Protein AF-A0A8W8IIT7-F1 (afdb_monomer_lite)

Sequence (162 aa):
MTTGNGPSHLNEILGTMNSPGLSSTSFTAIEKEVGEWWLSALGLRIAADKIRSFCLQYRNGKLSLKENHDYYYQCQGLMNICGTEWIDFVVCTLNPYHLFIERIYRNEDLWNIMLPKLKDFYHTSLLPELASPREGKSPGIREPGVWCSASTRKWAVIPECA

Foldseek 3Di:
DDDDDDDPVVVVVVVPPPDPDDDPVRVVVVVVVVVLVVQVVPVVQVCQVVPPLDQWHQDPNDIDGDCPHVVVVVQLVVCVVVVHQWDWDWDFDVVVTDIDIDIDGHDVVVVVVVVVVVVCCCVPPCVCCVQPNPPDDDPDDDDDDDSDDPDDDDDDDDDDDD

pLDDT: mean 73.03, std 20.68, range [30.77, 97.19]

Organism: Magallana gigas (NCBI:txid29159)

Structure (mmCIF, N/CA/C/O backbone):
data_AF-A0A8W8IIT7-F1
#
_entry.id   AF-A0A8W8IIT7-F1
#
loop_
_atom_site.group_PDB
_atom_site.id
_atom_site.type_symbol
_atom_site.label_atom_id
_atom_site.label_alt_id
_atom_site.label_comp_id
_atom_site.label_asym_id
_atom_site.label_entity_id
_atom_site.label_seq_id
_atom_site.pdbx_PDB_ins_code
_atom_site.Cartn_x
_atom_site.Cartn_y
_atom_site.Cartn_z
_atom_site.occupancy
_atom_site.B_iso_or_equiv
_atom_site.auth_seq_id
_atom_site.auth_comp_id
_atom_site.auth_asym_id
_atom_site.auth_atom_id
_atom_site.pdbx_PDB_model_num
ATOM 1 N N . MET A 1 1 ? -59.277 26.706 18.126 1.00 37.88 1 MET A N 1
ATOM 2 C CA . MET A 1 1 ? -58.294 27.281 17.184 1.00 37.88 1 MET A CA 1
ATOM 3 C C . MET A 1 1 ? -57.346 28.164 17.968 1.00 37.88 1 MET A C 1
ATOM 5 O O . MET A 1 1 ? -57.813 29.150 18.516 1.00 37.88 1 MET A O 1
ATOM 9 N N . THR A 1 2 ? -56.056 27.843 17.980 1.00 30.77 2 THR A N 1
ATOM 10 C CA . THR A 1 2 ? -54.977 28.811 18.235 1.00 30.77 2 THR A CA 1
ATOM 11 C C . THR A 1 2 ? -53.743 28.315 17.494 1.00 30.77 2 THR A C 1
ATOM 13 O O . THR A 1 2 ? -53.261 27.210 17.719 1.00 30.77 2 THR A O 1
ATOM 16 N N . THR A 1 3 ? -53.313 29.107 16.522 1.00 36.16 3 THR A N 1
ATOM 17 C CA . THR A 1 3 ? -52.221 28.830 15.586 1.00 36.16 3 THR A CA 1
ATOM 18 C C . THR A 1 3 ? -50.970 29.605 15.984 1.00 36.16 3 THR A C 1
ATOM 20 O O . THR A 1 3 ? -51.078 30.802 16.235 1.00 36.16 3 THR A O 1
ATOM 23 N N . GLY A 1 4 ? -49.797 28.968 15.899 1.00 35.81 4 GLY A N 1
ATOM 24 C CA . GLY A 1 4 ? -48.491 29.643 15.937 1.00 35.81 4 GLY A CA 1
ATOM 25 C C . GLY A 1 4 ? -47.978 29.980 17.350 1.00 35.81 4 GLY A C 1
ATOM 26 O O . GLY A 1 4 ? -48.761 30.269 18.240 1.00 35.81 4 GLY A O 1
ATOM 27 N N . ASN A 1 5 ? -46.673 29.974 17.638 1.00 36.84 5 ASN A N 1
ATOM 28 C CA . ASN A 1 5 ? -45.543 30.185 16.732 1.00 36.84 5 ASN A CA 1
ATOM 29 C C . ASN A 1 5 ? -44.224 29.608 17.284 1.00 36.84 5 ASN A C 1
ATOM 31 O O . ASN A 1 5 ? -43.803 29.979 18.373 1.00 36.84 5 ASN A O 1
ATOM 35 N N . GLY A 1 6 ? -43.497 28.864 16.445 1.00 41.88 6 GLY A N 1
ATOM 36 C CA . GLY A 1 6 ? -42.031 28.944 16.381 1.00 41.88 6 GLY A CA 1
ATOM 37 C C . GLY A 1 6 ? -41.173 28.351 17.520 1.00 41.88 6 GLY A C 1
ATOM 38 O O . GLY A 1 6 ? -41.682 27.754 18.467 1.00 41.88 6 GLY A O 1
ATOM 39 N N . PRO A 1 7 ? -39.831 28.470 17.398 1.00 43.94 7 PRO A N 1
ATOM 40 C CA . PRO A 1 7 ? -38.878 27.635 18.145 1.00 43.94 7 PRO A CA 1
ATOM 41 C C . PRO A 1 7 ? -38.662 28.007 19.619 1.00 43.94 7 PRO A C 1
ATOM 43 O O . PRO A 1 7 ? -38.005 27.258 20.339 1.00 43.94 7 PRO A O 1
ATOM 46 N N . SER A 1 8 ? -39.180 29.146 20.084 1.00 46.78 8 SER A N 1
ATOM 47 C CA . SER A 1 8 ? -38.980 29.640 21.456 1.00 46.78 8 SER A CA 1
ATOM 48 C C . SER A 1 8 ? -39.600 28.729 22.520 1.00 46.78 8 SER A C 1
ATOM 50 O O . SER A 1 8 ? -39.053 28.592 23.612 1.00 46.78 8 SER A O 1
ATOM 52 N N . HIS A 1 9 ? -40.697 28.047 22.184 1.00 42.06 9 HIS A N 1
ATOM 53 C CA . HIS A 1 9 ? -41.491 27.294 23.153 1.00 42.06 9 HIS A CA 1
ATOM 54 C C . HIS A 1 9 ? -40.850 25.961 23.592 1.00 42.06 9 HIS A C 1
ATOM 56 O O . HIS A 1 9 ? -41.236 25.424 24.623 1.00 42.06 9 HIS A O 1
ATOM 62 N N . LEU A 1 10 ? -39.858 25.411 22.873 1.00 45.94 10 LEU A N 1
ATOM 63 C CA . LEU A 1 10 ? -39.194 24.166 23.305 1.00 45.94 10 LEU A CA 1
ATOM 64 C C . LEU A 1 10 ? -38.279 24.377 24.518 1.00 45.94 10 LEU A C 1
ATOM 66 O O . LEU A 1 10 ? -38.304 23.563 25.437 1.00 45.94 10 LEU A O 1
ATOM 70 N N . ASN A 1 11 ? -37.536 25.487 24.571 1.00 51.06 11 ASN A N 1
ATOM 71 C CA . ASN A 1 11 ? -36.724 25.812 25.748 1.00 51.06 11 ASN A CA 1
ATOM 72 C C . ASN A 1 11 ? -37.598 26.202 26.955 1.00 51.06 11 ASN A C 1
ATOM 74 O O . ASN A 1 11 ? -37.243 25.874 28.083 1.00 51.06 11 ASN A O 1
ATOM 78 N N . GLU A 1 12 ? -38.762 26.826 26.738 1.00 50.66 12 GLU A N 1
ATOM 79 C CA . GLU A 1 12 ? -39.734 27.088 27.813 1.00 50.66 12 GLU A CA 1
ATOM 80 C C . GLU A 1 12 ? -40.445 25.810 28.294 1.00 50.66 12 GLU A C 1
ATOM 82 O O . GLU A 1 12 ? -40.566 25.610 29.501 1.00 50.66 12 GLU A O 1
ATOM 87 N N . ILE A 1 13 ? -40.846 24.896 27.399 1.00 50.22 13 ILE A N 1
ATOM 88 C CA . ILE A 1 13 ? -41.391 23.575 27.775 1.00 50.22 13 ILE A CA 1
ATOM 89 C C . ILE A 1 13 ? -40.369 22.785 28.606 1.00 50.22 13 ILE A C 1
ATOM 91 O O . ILE A 1 13 ? -40.712 22.231 29.650 1.00 50.22 13 ILE A O 1
ATOM 95 N N . LEU A 1 14 ? -39.107 22.738 28.169 1.00 51.22 14 LEU A N 1
ATOM 96 C CA . LEU A 1 14 ? -38.058 21.997 28.873 1.00 51.22 14 LEU A CA 1
ATOM 97 C C . LEU A 1 14 ? -37.655 22.670 30.195 1.00 51.22 14 LEU A C 1
ATOM 99 O O . LEU A 1 14 ? -37.343 21.970 31.153 1.00 51.22 14 LEU A O 1
ATOM 103 N N . GLY A 1 15 ? -37.714 24.003 30.282 1.00 49.88 15 GLY A N 1
ATOM 104 C CA . GLY A 1 15 ? -37.468 24.748 31.522 1.00 49.88 15 GLY A CA 1
ATOM 105 C C . GLY A 1 15 ? -38.621 24.712 32.535 1.00 49.88 15 GLY A C 1
ATOM 106 O O . GLY A 1 15 ? -38.385 24.875 33.730 1.00 49.88 15 GLY A O 1
ATOM 107 N N . THR A 1 16 ? -39.863 24.490 32.090 1.00 50.22 16 THR A N 1
ATOM 108 C CA . THR A 1 16 ? -41.047 24.400 32.971 1.00 50.22 16 THR A CA 1
ATOM 109 C C . THR A 1 16 ? -41.338 22.977 33.447 1.00 50.22 16 THR A C 1
ATOM 111 O O . THR A 1 16 ? -41.927 22.798 34.516 1.00 50.22 16 THR A O 1
ATOM 114 N N . MET A 1 17 ? -40.870 21.952 32.728 1.00 44.34 17 MET A N 1
ATOM 115 C CA . MET A 1 17 ? -40.873 20.575 33.219 1.00 44.34 17 MET A CA 1
ATOM 116 C C . MET A 1 17 ? -39.738 20.341 34.223 1.00 44.34 17 MET A C 1
ATOM 118 O O . MET A 1 17 ? -38.712 19.743 33.905 1.00 44.34 17 MET A O 1
ATOM 122 N N . ASN A 1 18 ? -39.989 20.708 35.485 1.00 50.53 18 ASN A N 1
ATOM 123 C CA . ASN A 1 18 ? -39.294 20.142 36.648 1.00 50.53 18 ASN A CA 1
ATOM 124 C C . ASN A 1 18 ? -39.640 18.644 36.805 1.00 50.53 18 ASN A C 1
ATOM 126 O O . ASN A 1 18 ? -40.275 18.223 37.771 1.00 50.53 18 ASN A O 1
ATOM 130 N N . SER A 1 19 ? -39.234 17.832 35.828 1.00 48.69 19 SER A N 1
ATOM 131 C CA . SER A 1 19 ? -39.218 16.379 35.942 1.00 48.69 19 SER A CA 1
ATOM 132 C C . SER A 1 19 ? -38.110 15.991 36.924 1.00 48.69 19 SER A C 1
ATOM 134 O O . SER A 1 19 ? -36.968 16.423 36.741 1.00 48.69 19 SER A O 1
ATOM 136 N N . PRO A 1 20 ? -38.383 15.178 37.956 1.00 54.12 20 PRO A N 1
ATOM 137 C CA . PRO A 1 20 ? -37.337 14.752 38.870 1.00 54.12 20 PRO A CA 1
ATOM 138 C C . PRO A 1 20 ? -36.336 13.849 38.136 1.00 54.12 20 PRO A C 1
ATOM 140 O O . PRO A 1 20 ? -36.708 12.778 37.662 1.00 54.12 20 PRO A O 1
ATOM 143 N N . GLY A 1 21 ? -35.057 14.243 38.085 1.00 56.88 21 GLY A N 1
ATOM 144 C CA . GLY A 1 21 ? -33.975 13.253 38.000 1.00 56.88 21 GLY A CA 1
ATOM 145 C C . GLY A 1 21 ? -32.750 13.538 37.130 1.00 56.88 21 GLY A C 1
ATOM 146 O O . GLY A 1 21 ? -31.748 12.870 37.356 1.00 56.88 21 GLY A O 1
ATOM 147 N N . LEU A 1 22 ? -32.757 14.485 36.182 1.00 56.59 22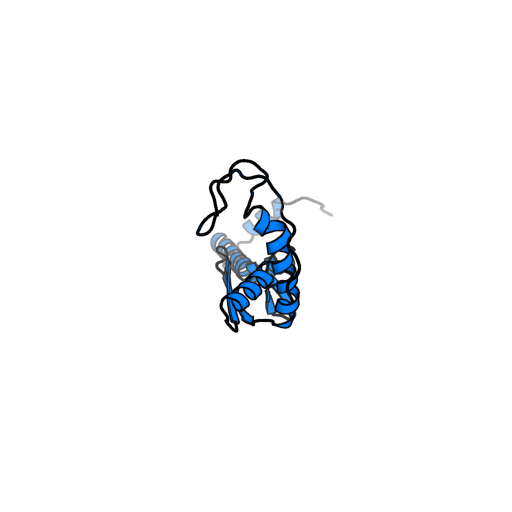 LEU A N 1
ATOM 148 C CA . LEU A 1 22 ? -31.545 14.807 35.407 1.00 56.59 22 LEU A CA 1
ATOM 149 C C . LEU A 1 22 ? -31.324 16.312 35.254 1.00 56.59 22 LEU A C 1
ATOM 151 O O . LEU A 1 22 ? -32.189 17.045 34.784 1.00 56.59 22 LEU A O 1
ATOM 155 N N . SER A 1 23 ? -30.124 16.764 35.620 1.00 67.25 23 SER A N 1
ATOM 156 C CA . SER A 1 23 ? -29.675 18.132 35.368 1.00 67.25 23 SER A CA 1
ATOM 157 C C . SER A 1 23 ? -29.351 18.344 33.886 1.00 67.25 23 SER A C 1
ATOM 159 O O . SER A 1 23 ? -28.980 17.405 33.181 1.00 67.25 23 SER A O 1
ATOM 161 N N . SER A 1 24 ? -29.362 19.602 33.432 1.00 59.09 24 SER A N 1
ATOM 162 C CA . SER A 1 24 ? -28.861 19.977 32.097 1.00 59.09 24 SER A CA 1
ATOM 163 C C . SER A 1 24 ? -27.428 19.473 31.842 1.00 59.09 24 SER A C 1
ATOM 165 O O . SER A 1 24 ? -27.113 19.038 30.735 1.00 59.09 24 SER A O 1
ATOM 167 N N . THR A 1 25 ? -26.579 19.431 32.877 1.00 63.84 25 THR A N 1
ATOM 168 C CA . THR A 1 25 ? -25.234 18.830 32.822 1.00 63.84 25 THR A CA 1
ATOM 169 C C . THR A 1 25 ? -25.240 17.309 32.660 1.00 63.84 25 THR A C 1
ATOM 171 O O . THR A 1 25 ? -24.389 16.781 31.957 1.00 63.84 25 THR A O 1
ATOM 174 N N . SER A 1 26 ? -26.199 16.595 33.256 1.00 69.06 26 SER A N 1
ATOM 175 C CA . SER A 1 26 ? -26.337 15.141 33.076 1.00 69.06 26 SER A CA 1
ATOM 176 C C . SER A 1 26 ? -26.882 14.805 31.686 1.00 69.06 26 SER A C 1
ATOM 178 O O . SER A 1 26 ? -26.416 13.868 31.050 1.00 69.06 26 SER A O 1
ATOM 180 N N . PHE A 1 27 ? -27.824 15.605 31.178 1.00 64.50 27 PHE A N 1
ATOM 181 C CA . PHE A 1 27 ? -28.356 15.455 29.823 1.00 64.50 27 PHE A CA 1
ATOM 182 C C . PHE A 1 27 ? -27.279 15.718 28.755 1.00 64.50 27 PHE A C 1
ATOM 184 O O . PHE A 1 27 ? -27.062 14.881 27.886 1.00 64.50 27 PHE A O 1
ATOM 191 N N . THR A 1 28 ? -26.528 16.819 28.873 1.00 65.75 28 THR A N 1
ATOM 192 C CA . THR A 1 28 ? -25.405 17.123 27.961 1.00 65.75 28 THR A CA 1
ATOM 193 C C . THR A 1 28 ? -24.244 16.129 28.083 1.00 65.75 28 THR A C 1
ATOM 195 O O . THR A 1 28 ? -23.574 15.863 27.087 1.00 65.75 28 THR A O 1
ATOM 198 N N . ALA A 1 29 ? -24.023 15.524 29.257 1.00 68.56 29 ALA A N 1
ATOM 199 C CA . ALA A 1 29 ? -23.086 14.408 29.406 1.00 68.56 29 ALA A CA 1
ATOM 200 C C . ALA A 1 29 ? -23.547 13.162 28.627 1.00 68.56 29 ALA A C 1
ATOM 202 O O . ALA A 1 29 ? -22.745 12.589 27.894 1.00 68.56 29 ALA A O 1
ATOM 203 N N . ILE A 1 30 ? -24.834 12.800 28.704 1.00 70.62 30 ILE A N 1
ATOM 204 C CA . ILE A 1 30 ? -25.413 11.674 27.950 1.00 70.62 30 ILE A CA 1
ATOM 205 C C . ILE A 1 30 ? -25.372 11.936 26.439 1.00 70.62 30 ILE A C 1
ATOM 207 O O . ILE A 1 30 ? -24.976 11.057 25.678 1.00 70.62 30 ILE A O 1
ATOM 211 N N . GLU A 1 31 ? -25.720 13.142 25.976 1.00 64.94 31 GLU A N 1
ATOM 212 C CA . GLU A 1 31 ? -25.596 13.498 24.554 1.00 64.94 31 GLU A CA 1
ATOM 213 C C . GLU A 1 31 ? -24.140 13.413 24.065 1.00 64.94 31 GLU A C 1
ATOM 215 O O . GLU A 1 31 ? -23.891 12.974 22.939 1.00 64.94 31 GLU A O 1
ATOM 220 N N . LYS A 1 32 ? -23.166 13.764 24.917 1.00 67.56 32 LYS A N 1
ATOM 221 C CA . LYS A 1 32 ? -21.736 13.632 24.610 1.00 67.56 32 LYS A CA 1
ATOM 222 C C . LYS A 1 32 ? -21.276 12.173 24.591 1.00 67.56 32 LYS A C 1
ATOM 224 O O . LYS A 1 32 ? -20.579 11.799 23.653 1.00 67.56 32 LYS A O 1
ATOM 229 N N . GLU A 1 33 ? -21.697 11.342 25.547 1.00 63.09 33 GLU A N 1
ATOM 230 C CA . GLU A 1 33 ? -21.431 9.893 25.532 1.00 63.09 33 GLU A CA 1
ATOM 231 C C . GLU A 1 33 ? -22.006 9.239 24.271 1.00 63.09 33 GLU A C 1
ATOM 233 O O . GLU A 1 33 ? -21.290 8.534 23.562 1.00 63.09 33 GLU A O 1
ATOM 238 N N . VAL A 1 34 ? -23.265 9.529 23.927 1.00 66.56 34 VAL A N 1
ATOM 239 C CA . VAL A 1 34 ? -23.910 9.013 22.710 1.00 66.56 34 VAL A CA 1
ATOM 240 C C . VAL A 1 34 ? -23.203 9.525 21.448 1.00 66.56 34 VAL A C 1
ATOM 242 O O . VAL A 1 34 ? -23.014 8.759 20.503 1.00 66.56 34 VAL A O 1
ATOM 245 N N . GLY A 1 35 ? -22.750 10.783 21.428 1.00 57.12 35 GLY A N 1
ATOM 246 C CA . GLY A 1 35 ? -21.951 11.346 20.337 1.00 57.12 35 GLY A CA 1
ATOM 247 C C . GLY A 1 35 ? -20.582 10.673 20.169 1.00 57.12 35 GLY A C 1
ATOM 248 O O . GLY A 1 35 ? -20.184 10.353 19.049 1.00 57.12 35 GLY A O 1
ATOM 249 N N . GLU A 1 36 ? -19.877 10.394 21.266 1.00 61.34 36 GLU A N 1
ATOM 250 C CA . GLU A 1 36 ? -18.588 9.688 21.264 1.00 61.34 36 GLU A CA 1
ATOM 251 C C . GLU A 1 36 ? -18.750 8.200 20.887 1.00 61.34 36 GLU A C 1
ATOM 253 O O . GLU A 1 36 ? -17.942 7.656 20.123 1.00 61.34 36 GLU A O 1
ATOM 258 N N . TRP A 1 37 ? -19.842 7.552 21.306 1.00 53.34 37 TRP A N 1
ATOM 259 C CA . TRP A 1 37 ? -20.235 6.213 20.847 1.00 53.34 37 TRP A CA 1
ATOM 260 C C . TRP A 1 37 ? -20.515 6.186 19.334 1.00 53.34 37 TRP A C 1
ATOM 262 O O . TRP A 1 37 ? -20.026 5.302 18.629 1.00 53.34 37 TRP A O 1
ATOM 272 N N . TRP A 1 38 ? -21.228 7.182 18.799 1.00 54.19 38 TRP A N 1
ATOM 273 C CA . TRP A 1 38 ? -21.479 7.299 17.356 1.00 54.19 38 TRP A CA 1
ATOM 274 C C . TRP A 1 38 ? -20.216 7.582 16.534 1.00 54.19 38 TRP A C 1
ATOM 276 O O . TRP A 1 38 ? -20.085 7.062 15.425 1.00 54.19 38 TRP A O 1
ATOM 286 N N . LEU A 1 39 ? -19.276 8.377 17.054 1.00 51.91 39 LEU A N 1
ATOM 287 C CA . LEU A 1 39 ? -18.012 8.665 16.370 1.00 51.91 39 LEU A CA 1
ATOM 288 C C . LEU A 1 39 ? -17.068 7.453 16.374 1.00 51.91 39 LEU A C 1
ATOM 290 O O . LEU A 1 39 ? -16.504 7.112 15.331 1.00 51.91 39 LEU A O 1
ATOM 294 N N . SER A 1 40 ? -16.926 6.768 17.513 1.00 54.06 40 SER A N 1
ATOM 295 C CA . SER A 1 40 ? -16.040 5.601 17.657 1.00 54.06 40 SER A CA 1
ATOM 296 C C . SER A 1 40 ? -16.477 4.394 16.817 1.00 54.06 40 SER A C 1
ATOM 298 O O . SER A 1 40 ? -15.628 3.710 16.244 1.00 54.06 40 SER A O 1
ATOM 300 N N . ALA A 1 41 ? -17.784 4.167 16.663 1.00 50.97 41 ALA A N 1
ATOM 301 C CA . ALA A 1 41 ? -18.315 3.034 15.906 1.00 50.97 41 ALA A CA 1
ATOM 302 C C . ALA A 1 41 ? -18.148 3.152 14.374 1.00 50.97 41 ALA A C 1
ATOM 304 O O . ALA A 1 41 ? -18.292 2.151 13.665 1.00 50.97 41 ALA A O 1
ATOM 305 N N . LEU A 1 42 ? -17.899 4.356 13.837 1.00 56.62 42 LEU A N 1
ATOM 306 C CA . LEU A 1 42 ? -18.105 4.634 12.410 1.00 56.62 42 LEU A CA 1
ATOM 307 C C . LEU A 1 42 ? -16.879 5.134 11.621 1.00 56.62 42 LEU A C 1
ATOM 309 O O . LEU A 1 42 ? -16.951 5.098 10.397 1.00 56.62 42 LEU A O 1
ATOM 313 N N . GLY A 1 43 ? -15.756 5.523 12.240 1.00 74.06 43 GLY A N 1
ATOM 314 C CA . GLY A 1 43 ? -14.599 6.154 11.563 1.00 74.06 43 GLY A CA 1
ATOM 315 C C . GLY A 1 43 ? -14.155 5.519 10.227 1.00 74.06 43 GLY A C 1
ATOM 316 O O . GLY A 1 43 ? -14.444 6.053 9.153 1.00 74.06 43 GLY A O 1
ATOM 317 N N . LEU A 1 44 ? -13.473 4.365 10.266 1.00 78.69 44 LEU A N 1
ATOM 318 C CA . LEU A 1 44 ? -12.975 3.703 9.046 1.00 78.69 44 LEU A CA 1
ATOM 319 C C . LEU A 1 44 ? -14.087 3.151 8.142 1.00 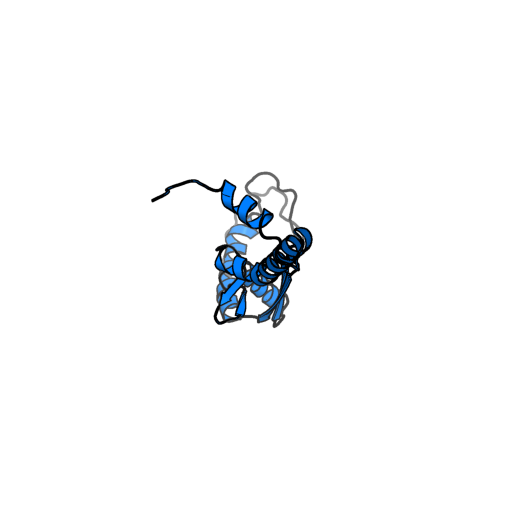78.69 44 LEU A C 1
ATOM 321 O O . LEU A 1 44 ? -13.927 3.122 6.922 1.00 78.69 44 LEU A O 1
ATOM 325 N N . ARG A 1 45 ? -15.212 2.709 8.716 1.00 80.75 45 ARG A N 1
ATOM 326 C CA . ARG A 1 45 ? -16.320 2.115 7.952 1.00 80.75 45 ARG A CA 1
ATOM 327 C C . ARG A 1 45 ? -17.106 3.170 7.168 1.00 80.75 45 ARG A C 1
ATOM 329 O O . ARG A 1 45 ? -17.434 2.916 6.015 1.00 80.75 45 ARG A O 1
ATOM 336 N N . ILE A 1 46 ? -17.337 4.360 7.739 1.00 78.38 46 ILE A N 1
ATOM 337 C CA . ILE A 1 46 ? -17.796 5.536 6.983 1.00 78.38 46 ILE A CA 1
ATOM 338 C C . ILE A 1 46 ? -16.760 5.898 5.929 1.00 78.38 46 ILE A C 1
ATOM 340 O O . ILE A 1 46 ? -17.145 6.134 4.790 1.00 78.38 46 ILE A O 1
ATOM 344 N N . ALA A 1 47 ? -15.475 6.000 6.289 1.00 80.25 47 ALA A N 1
ATOM 345 C CA . ALA A 1 47 ? -14.449 6.453 5.351 1.00 80.25 47 ALA A CA 1
ATOM 346 C C . ALA A 1 47 ? -14.406 5.560 4.100 1.00 80.25 47 ALA A C 1
ATOM 348 O O . ALA A 1 47 ? -14.431 6.069 2.983 1.00 80.25 47 ALA A O 1
ATOM 349 N N . ALA A 1 48 ? -14.463 4.240 4.285 1.00 84.94 48 ALA A N 1
ATOM 350 C CA . ALA A 1 48 ? -14.518 3.249 3.214 1.00 84.94 48 ALA A CA 1
ATOM 351 C C . ALA A 1 48 ? -15.754 3.351 2.296 1.00 84.94 48 ALA A C 1
ATOM 353 O O . ALA A 1 48 ? -15.664 2.976 1.125 1.00 84.94 48 ALA A O 1
ATOM 354 N N . ASP A 1 49 ? -16.882 3.846 2.812 1.00 82.19 49 ASP A N 1
ATOM 355 C CA . ASP A 1 49 ? -18.157 3.980 2.093 1.00 82.19 49 ASP A CA 1
ATOM 356 C C . ASP A 1 49 ? -18.317 5.363 1.425 1.00 82.19 49 ASP A C 1
ATOM 358 O O . ASP A 1 49 ? -18.601 5.468 0.231 1.00 82.19 49 ASP A O 1
ATOM 362 N N . LYS A 1 50 ? -18.057 6.447 2.168 1.00 80.19 50 LYS A N 1
ATOM 363 C CA . LYS A 1 50 ? -18.228 7.833 1.699 1.00 80.19 50 LYS A CA 1
ATOM 364 C C . LYS A 1 50 ? -17.056 8.353 0.869 1.00 80.19 50 LYS A C 1
ATOM 366 O O . LYS A 1 50 ? -17.269 9.140 -0.054 1.00 80.19 50 LYS A O 1
ATOM 371 N N . ILE A 1 51 ? -15.818 7.968 1.188 1.00 83.38 51 ILE A N 1
ATOM 372 C CA . ILE A 1 51 ? -14.620 8.497 0.525 1.00 83.38 51 ILE A CA 1
ATOM 373 C C . ILE A 1 51 ? -14.191 7.505 -0.562 1.00 83.38 51 ILE A C 1
ATOM 375 O O . ILE A 1 51 ? -13.557 6.483 -0.307 1.00 83.38 51 ILE A O 1
ATOM 379 N N . ARG A 1 52 ? -14.524 7.819 -1.819 1.00 78.38 52 ARG A N 1
ATOM 380 C CA . ARG A 1 52 ? -14.242 6.944 -2.976 1.00 78.38 52 ARG A CA 1
ATOM 381 C C . ARG A 1 52 ? -12.756 6.588 -3.103 1.00 78.38 52 ARG A C 1
ATOM 383 O O . ARG A 1 52 ? -12.432 5.422 -3.331 1.00 78.38 52 ARG A O 1
ATOM 390 N N . SER A 1 53 ? -11.887 7.577 -2.893 1.00 83.38 53 SER A N 1
ATOM 391 C CA . SER A 1 53 ? -10.421 7.472 -2.901 1.00 83.38 53 SER A CA 1
ATOM 392 C C . SER A 1 53 ? -9.820 6.838 -1.643 1.00 83.38 53 SER A C 1
ATOM 394 O O . SER A 1 53 ? -8.603 6.743 -1.544 1.00 83.38 53 SER A O 1
ATOM 396 N N . PHE A 1 54 ? -10.626 6.412 -0.666 1.00 88.06 54 PHE A N 1
ATOM 397 C CA . PHE A 1 54 ? -10.097 5.740 0.517 1.00 88.06 54 PHE A CA 1
ATOM 398 C C . PHE A 1 54 ? -9.531 4.371 0.154 1.00 88.06 54 PHE A C 1
ATOM 400 O O . PHE A 1 54 ? -10.092 3.677 -0.694 1.00 88.06 54 PHE A O 1
ATOM 407 N N . CYS A 1 55 ? -8.459 3.951 0.818 1.00 90.31 55 CYS A N 1
ATOM 408 C CA . CYS A 1 55 ? -7.815 2.678 0.518 1.00 90.31 55 CYS A CA 1
ATOM 409 C C . CYS A 1 55 ? -8.689 1.471 0.886 1.00 90.31 55 CYS A C 1
ATOM 411 O O . CYS A 1 55 ? -8.751 0.504 0.127 1.00 90.31 55 CYS A O 1
ATOM 413 N N . LEU A 1 56 ? -9.407 1.531 2.010 1.00 92.25 56 LEU A N 1
ATOM 414 C CA . LEU A 1 56 ? -10.252 0.430 2.466 1.00 92.25 56 LEU A CA 1
ATOM 415 C C . LEU A 1 56 ? -11.642 0.451 1.807 1.00 92.25 56 LEU A C 1
ATOM 417 O O . LEU A 1 56 ? -12.158 1.497 1.408 1.00 92.25 56 LEU A O 1
ATOM 421 N N . GLN A 1 57 ? -12.262 -0.722 1.729 1.00 91.75 57 GLN A N 1
ATOM 422 C CA . GLN A 1 57 ? -13.655 -0.967 1.363 1.00 91.75 57 GLN A CA 1
ATOM 423 C C . GLN A 1 57 ? -14.327 -1.820 2.443 1.00 91.75 57 GLN A C 1
ATOM 425 O O . GLN A 1 57 ? -13.691 -2.685 3.043 1.00 91.75 57 GLN A O 1
ATOM 430 N N . TYR A 1 58 ? -15.624 -1.621 2.662 1.00 89.19 58 TYR A N 1
ATOM 431 C CA . TYR A 1 58 ? -16.426 -2.501 3.509 1.00 89.19 58 TYR A CA 1
ATOM 432 C C . TYR A 1 58 ? -17.287 -3.409 2.622 1.00 89.19 58 TYR A C 1
ATOM 434 O O . TYR A 1 58 ? -18.180 -2.927 1.927 1.00 89.19 58 TYR A O 1
ATOM 442 N N . ARG A 1 59 ? -17.010 -4.718 2.605 1.00 85.31 59 ARG A N 1
ATOM 443 C CA . ARG A 1 59 ? -17.752 -5.721 1.817 1.00 85.31 59 ARG A CA 1
ATOM 444 C C . ARG A 1 59 ? -18.016 -6.969 2.651 1.00 85.31 59 ARG A C 1
ATOM 446 O O . ARG A 1 59 ? -17.165 -7.396 3.420 1.00 85.31 59 ARG A O 1
ATOM 453 N N . ASN A 1 60 ? -19.192 -7.575 2.483 1.00 84.12 60 ASN A N 1
ATOM 454 C CA . ASN A 1 60 ? -19.576 -8.840 3.132 1.00 84.12 60 ASN A CA 1
ATOM 455 C C . ASN A 1 60 ? -19.353 -8.849 4.662 1.00 84.12 60 ASN A C 1
ATOM 457 O O . ASN A 1 60 ? -18.930 -9.848 5.234 1.00 84.12 60 ASN A O 1
ATOM 461 N N . GLY A 1 61 ? -19.589 -7.712 5.325 1.00 83.50 61 GLY A N 1
ATOM 462 C CA . GLY A 1 61 ? -19.381 -7.551 6.768 1.00 83.50 61 GLY A CA 1
ATOM 463 C C . GLY A 1 61 ? -17.935 -7.265 7.206 1.00 83.50 61 GLY A C 1
ATOM 464 O O . GLY A 1 61 ? -17.732 -6.876 8.357 1.00 83.50 61 GLY A O 1
ATOM 465 N N . LYS A 1 62 ? -16.944 -7.393 6.311 1.00 87.81 62 LYS A N 1
ATOM 466 C CA . LYS A 1 62 ? -15.512 -7.199 6.584 1.00 87.81 62 LYS A CA 1
ATOM 467 C C . LYS A 1 62 ? -14.999 -5.886 5.975 1.00 87.81 62 LYS A C 1
ATOM 469 O O . LYS A 1 62 ? -15.372 -5.504 4.867 1.00 87.81 62 LYS A O 1
ATOM 474 N N . LEU A 1 63 ? -14.109 -5.206 6.695 1.00 89.88 63 LEU A N 1
ATOM 475 C CA . LEU A 1 63 ? -13.277 -4.130 6.156 1.00 89.88 63 LEU A CA 1
ATOM 476 C C . LEU A 1 63 ? -12.019 -4.756 5.523 1.00 89.88 63 LEU A C 1
ATOM 478 O O . LEU A 1 63 ? -11.376 -5.584 6.167 1.00 89.88 63 LEU A O 1
ATOM 482 N N . SER A 1 64 ? -11.691 -4.397 4.282 1.00 93.81 64 SER A N 1
ATOM 483 C CA . SER A 1 64 ? -10.485 -4.861 3.577 1.00 93.81 64 SER A CA 1
ATOM 484 C C . SER A 1 64 ? -9.848 -3.735 2.768 1.00 93.81 64 SER A C 1
ATOM 486 O O . SER A 1 64 ? -10.529 -2.781 2.391 1.00 93.81 64 SER A O 1
ATOM 488 N N . LEU A 1 65 ? -8.571 -3.854 2.421 1.00 94.50 65 LEU A N 1
ATOM 489 C CA . LEU A 1 65 ? -7.947 -3.052 1.374 1.00 94.50 65 LEU A CA 1
ATOM 490 C C . LEU A 1 65 ? -8.647 -3.321 0.027 1.00 94.50 65 LEU A C 1
ATOM 492 O O . LEU A 1 65 ? -9.099 -4.435 -0.256 1.00 94.50 65 LEU A O 1
ATOM 496 N N . LYS A 1 66 ? -8.784 -2.284 -0.803 1.00 94.75 66 LYS A N 1
ATOM 497 C CA . LYS A 1 66 ? -9.241 -2.406 -2.192 1.00 94.75 66 LYS A CA 1
ATOM 498 C C . LYS A 1 66 ? -8.104 -2.976 -3.045 1.00 94.75 66 LYS A C 1
ATOM 500 O O . LYS A 1 66 ? -7.077 -2.325 -3.197 1.00 94.75 66 LYS A O 1
ATOM 505 N N . GLU A 1 67 ? -8.323 -4.128 -3.674 1.00 92.69 67 GLU A N 1
ATOM 506 C CA . GLU A 1 67 ? -7.356 -4.759 -4.597 1.00 92.69 67 GLU A CA 1
ATOM 507 C C . GLU A 1 67 ? -6.972 -3.845 -5.779 1.00 92.69 67 GLU A C 1
ATOM 509 O O . GLU A 1 67 ? -5.843 -3.868 -6.255 1.00 92.69 67 GLU A O 1
ATOM 514 N N . ASN A 1 68 ? -7.892 -2.968 -6.198 1.00 91.75 68 ASN A N 1
ATOM 515 C CA . ASN A 1 68 ? -7.677 -1.986 -7.266 1.00 91.75 68 ASN A CA 1
ATOM 516 C C . ASN A 1 68 ? -7.018 -0.669 -6.799 1.00 91.75 68 ASN A C 1
ATOM 518 O O . ASN A 1 68 ? -6.973 0.278 -7.579 1.00 91.75 68 ASN A O 1
ATOM 522 N N . HIS A 1 69 ? -6.566 -0.557 -5.546 1.00 94.69 69 HIS A N 1
ATOM 523 C CA . HIS A 1 69 ? -5.959 0.665 -5.002 1.00 94.69 69 HIS A CA 1
ATOM 524 C C . HIS A 1 69 ? -4.428 0.571 -4.987 1.00 94.69 69 HIS A C 1
ATOM 526 O O . HIS A 1 69 ? -3.880 -0.491 -4.706 1.00 94.69 69 HIS A O 1
ATOM 532 N N . ASP A 1 70 ? -3.729 1.688 -5.212 1.00 95.06 70 ASP A N 1
ATOM 533 C CA . ASP A 1 70 ? -2.266 1.742 -5.386 1.00 95.06 70 ASP A CA 1
ATOM 534 C C . ASP A 1 70 ? -1.482 1.027 -4.275 1.00 95.06 70 ASP A C 1
ATOM 536 O O . ASP A 1 70 ? -0.550 0.275 -4.552 1.00 95.06 70 ASP A O 1
ATOM 540 N N . TYR A 1 71 ? -1.896 1.188 -3.013 1.00 95.62 71 TYR A N 1
ATOM 541 C CA . TYR A 1 71 ? -1.302 0.473 -1.874 1.00 95.62 71 TYR A CA 1
ATOM 542 C C . TYR A 1 71 ? -1.323 -1.058 -2.010 1.00 95.62 71 TYR A C 1
ATOM 544 O O . TYR A 1 71 ? -0.381 -1.704 -1.563 1.00 95.62 71 TYR A O 1
ATOM 552 N N . TYR A 1 72 ? -2.337 -1.655 -2.646 1.00 96.50 72 TYR A N 1
ATOM 553 C CA . TYR A 1 72 ? -2.362 -3.101 -2.875 1.00 96.50 72 TYR A CA 1
ATOM 554 C C . TYR A 1 72 ? -1.244 -3.510 -3.841 1.00 96.50 72 TYR A C 1
ATOM 556 O O . TYR A 1 72 ? -0.463 -4.409 -3.536 1.00 96.50 72 TYR A O 1
ATOM 564 N N . TYR A 1 73 ? -1.081 -2.778 -4.948 1.00 96.12 73 TYR A N 1
ATOM 565 C CA . TYR A 1 73 ? 0.039 -2.964 -5.875 1.00 96.12 73 TYR A CA 1
ATOM 566 C C . TYR A 1 73 ? 1.399 -2.724 -5.198 1.00 96.12 73 TYR A C 1
ATOM 568 O O . TYR A 1 73 ? 2.340 -3.472 -5.449 1.00 96.12 73 TYR A O 1
ATOM 576 N N . GLN A 1 74 ? 1.517 -1.740 -4.300 1.00 94.94 74 GLN A N 1
ATOM 577 C CA . GLN A 1 74 ? 2.748 -1.501 -3.533 1.00 94.94 74 GLN A CA 1
ATOM 578 C C . GLN A 1 74 ? 3.085 -2.674 -2.600 1.00 94.94 74 GLN A C 1
ATOM 580 O O . GLN A 1 74 ? 4.222 -3.141 -2.607 1.00 94.94 74 GLN A O 1
ATOM 585 N N . CYS A 1 75 ? 2.107 -3.201 -1.855 1.00 96.38 75 CYS A N 1
ATOM 586 C CA . CYS A 1 75 ? 2.289 -4.393 -1.023 1.00 96.38 75 CYS A CA 1
ATOM 587 C C . CYS A 1 75 ? 2.714 -5.608 -1.861 1.00 96.38 75 CYS A C 1
ATOM 589 O O . CYS A 1 75 ? 3.659 -6.303 -1.497 1.00 96.38 75 CYS A O 1
ATOM 591 N N . GLN A 1 76 ? 2.060 -5.841 -3.003 1.00 97.19 76 GLN A N 1
ATOM 592 C CA . GLN A 1 76 ? 2.384 -6.952 -3.903 1.00 97.19 76 GLN A CA 1
ATOM 593 C C . GLN A 1 76 ? 3.778 -6.807 -4.527 1.00 97.19 76 GLN A C 1
ATOM 595 O O . GLN A 1 76 ? 4.532 -7.779 -4.573 1.00 97.19 76 GLN A O 1
ATOM 600 N N . GLY A 1 77 ? 4.166 -5.600 -4.945 1.00 95.25 77 GLY A N 1
ATOM 601 C CA . GLY A 1 77 ? 5.517 -5.319 -5.427 1.00 95.25 77 GLY A CA 1
ATOM 602 C C . GLY A 1 77 ? 6.577 -5.568 -4.352 1.00 95.25 77 GLY A C 1
ATOM 603 O O . GLY A 1 77 ? 7.550 -6.272 -4.607 1.00 95.25 77 GLY A O 1
ATOM 604 N N . LEU A 1 78 ? 6.361 -5.064 -3.131 1.00 95.12 78 LEU A N 1
ATOM 605 C CA . LEU A 1 78 ? 7.295 -5.241 -2.018 1.00 95.12 78 LEU A CA 1
ATOM 606 C C . LEU A 1 78 ? 7.463 -6.718 -1.631 1.00 95.12 78 LEU A C 1
ATOM 608 O O . LEU A 1 78 ? 8.593 -7.172 -1.484 1.00 95.12 78 LEU A O 1
ATOM 612 N N . MET A 1 79 ? 6.372 -7.486 -1.538 1.00 96.00 79 MET A N 1
ATOM 613 C CA . MET A 1 79 ? 6.431 -8.926 -1.244 1.00 96.00 79 MET A CA 1
ATOM 614 C C . MET A 1 79 ? 7.228 -9.708 -2.296 1.00 96.00 79 MET A C 1
ATOM 616 O O . MET A 1 79 ? 8.027 -10.571 -1.940 1.00 96.00 79 MET A O 1
ATOM 620 N N . ASN A 1 80 ? 7.070 -9.387 -3.585 1.00 94.44 80 ASN A N 1
ATOM 621 C CA . ASN A 1 80 ? 7.826 -10.052 -4.652 1.00 94.44 80 ASN A CA 1
ATOM 622 C C . ASN A 1 80 ? 9.304 -9.626 -4.707 1.00 94.44 80 ASN A C 1
ATOM 624 O O . ASN A 1 80 ? 10.147 -10.441 -5.068 1.00 94.44 80 ASN A O 1
ATOM 628 N N . ILE A 1 81 ? 9.640 -8.391 -4.312 1.00 92.19 81 ILE A N 1
ATOM 629 C CA . ILE A 1 81 ? 11.034 -7.924 -4.196 1.00 92.19 81 ILE A CA 1
ATOM 630 C C . ILE A 1 81 ? 11.729 -8.553 -2.978 1.00 92.19 81 ILE A C 1
ATOM 632 O O . ILE A 1 81 ? 12.870 -8.995 -3.078 1.00 92.19 81 ILE A O 1
ATOM 636 N N . CYS A 1 82 ? 11.050 -8.605 -1.830 1.00 94.38 82 CYS A N 1
ATOM 637 C CA . CYS A 1 82 ? 11.595 -9.144 -0.583 1.00 94.38 82 CYS A CA 1
ATOM 638 C C . CYS A 1 82 ? 11.493 -10.675 -0.467 1.00 94.38 82 CYS A C 1
ATOM 640 O O . CYS A 1 82 ? 12.049 -11.242 0.471 1.00 94.38 82 CYS A O 1
ATOM 642 N N . GLY A 1 83 ? 10.780 -11.343 -1.379 1.00 93.19 83 GLY A N 1
ATOM 643 C CA . GLY A 1 83 ? 10.558 -12.791 -1.345 1.00 93.19 83 GLY A CA 1
ATOM 644 C C . GLY A 1 83 ? 9.663 -13.262 -0.192 1.00 93.19 83 GLY A C 1
ATOM 645 O O . GLY A 1 83 ? 9.807 -14.397 0.256 1.00 93.19 83 GLY A O 1
ATOM 646 N N . THR A 1 84 ? 8.765 -12.412 0.319 1.00 94.88 84 THR A N 1
ATOM 647 C CA . THR A 1 84 ? 7.881 -12.753 1.447 1.00 94.88 84 THR A CA 1
ATOM 648 C C . THR A 1 84 ? 6.510 -13.234 0.973 1.00 94.88 84 THR A C 1
ATOM 650 O O . THR A 1 84 ? 5.946 -12.731 0.003 1.00 94.88 84 THR A O 1
ATOM 653 N N . GLU A 1 85 ? 5.936 -14.216 1.670 1.00 95.19 85 GLU A N 1
ATOM 654 C CA . GLU A 1 85 ? 4.617 -14.777 1.327 1.00 95.19 85 GLU A CA 1
ATOM 655 C C . GLU A 1 85 ? 3.443 -13.862 1.701 1.00 95.19 85 GLU A C 1
ATOM 657 O O . GLU A 1 85 ? 2.360 -13.970 1.124 1.00 95.19 85 GLU A O 1
ATOM 662 N N . TRP A 1 86 ? 3.643 -12.982 2.682 1.00 96.62 86 TRP A N 1
ATOM 663 C CA . TRP A 1 86 ? 2.627 -12.073 3.200 1.00 96.62 86 TRP A CA 1
ATOM 664 C C . TRP A 1 86 ? 3.249 -10.793 3.773 1.00 96.62 86 TRP A C 1
ATOM 666 O O . TRP A 1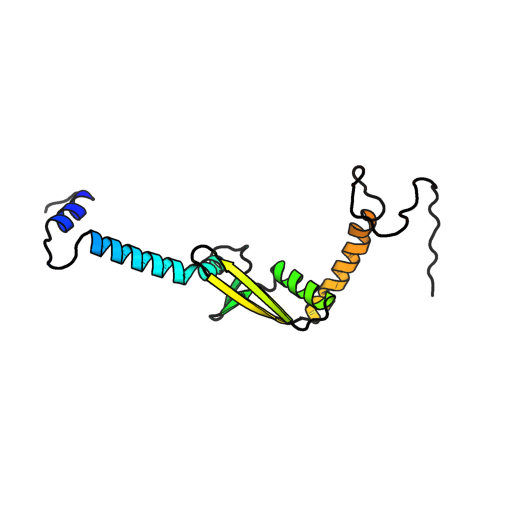 86 ? 4.457 -10.716 4.017 1.00 96.62 86 TRP A O 1
ATOM 676 N N . ILE A 1 87 ? 2.399 -9.791 3.996 1.00 96.56 87 ILE A N 1
ATOM 677 C CA . ILE A 1 87 ? 2.701 -8.556 4.725 1.00 96.56 87 ILE A CA 1
ATOM 678 C C . ILE A 1 87 ? 1.474 -8.128 5.540 1.00 96.56 87 ILE A C 1
ATOM 680 O O . ILE A 1 87 ? 0.339 -8.280 5.086 1.00 96.56 87 ILE A O 1
ATOM 684 N N . ASP A 1 88 ? 1.688 -7.585 6.737 1.00 96.50 88 ASP A N 1
ATOM 685 C CA . ASP A 1 88 ? 0.616 -6.989 7.539 1.00 96.50 88 ASP A CA 1
ATOM 686 C C . ASP A 1 88 ? 0.462 -5.505 7.169 1.00 96.50 88 ASP A C 1
ATOM 688 O O . ASP A 1 88 ? 1.339 -4.681 7.429 1.00 96.50 88 ASP A O 1
ATOM 692 N N . PHE A 1 89 ? -0.657 -5.163 6.531 1.00 96.00 89 PHE A N 1
ATOM 693 C CA . PHE A 1 89 ? -1.016 -3.801 6.150 1.00 96.00 89 PHE A CA 1
ATOM 694 C C . PHE A 1 89 ? -1.765 -3.117 7.294 1.00 96.00 89 PHE A C 1
ATOM 696 O O . PHE A 1 89 ? -2.796 -3.611 7.754 1.00 96.00 89 PHE A O 1
ATOM 703 N N . VAL A 1 90 ? -1.253 -1.973 7.750 1.00 93.81 90 VAL A N 1
ATOM 704 C CA . VAL A 1 90 ? -1.731 -1.286 8.957 1.00 93.81 90 VAL A CA 1
ATOM 705 C C . VAL A 1 90 ? -2.281 0.095 8.609 1.00 93.81 90 VAL A C 1
ATOM 707 O O . VAL A 1 90 ? -1.586 0.918 8.017 1.00 93.81 90 VAL A O 1
ATOM 710 N N . VAL A 1 91 ? -3.516 0.376 9.030 1.00 90.56 91 VAL A N 1
ATOM 711 C CA . VAL A 1 91 ? -4.152 1.697 8.924 1.00 90.56 91 VAL A CA 1
ATOM 712 C C . VAL A 1 91 ? -4.473 2.205 10.324 1.00 90.56 91 VAL A C 1
ATOM 714 O O . VAL A 1 91 ? -5.312 1.641 11.024 1.00 90.56 91 VAL A O 1
ATOM 717 N N . CYS A 1 92 ? -3.817 3.293 10.724 1.00 88.25 92 CYS A N 1
ATOM 718 C CA . CYS A 1 92 ? -4.062 3.973 11.992 1.00 88.25 92 CYS A CA 1
ATOM 719 C C . CYS A 1 92 ? -4.853 5.267 11.755 1.00 88.25 92 CYS A C 1
ATOM 721 O O . CYS A 1 92 ? -4.466 6.103 10.939 1.00 88.25 92 CYS A O 1
ATOM 723 N N . THR A 1 93 ? -5.954 5.435 12.483 1.00 82.94 93 THR A N 1
ATOM 724 C CA . THR A 1 93 ? -6.713 6.687 12.597 1.00 82.94 93 THR A CA 1
ATOM 725 C C . THR A 1 93 ? -6.436 7.279 13.972 1.00 82.94 93 THR A C 1
ATOM 727 O O . THR A 1 93 ? -6.420 6.543 14.955 1.00 82.94 93 THR A O 1
ATOM 730 N N . LEU A 1 94 ? -6.207 8.592 14.051 1.00 76.38 94 LEU A N 1
ATOM 731 C CA . LEU A 1 94 ? -5.867 9.266 15.312 1.00 76.38 94 LEU A CA 1
ATOM 732 C C . LEU A 1 94 ? -7.085 9.816 16.063 1.00 76.38 94 LEU A C 1
ATOM 734 O O . LEU A 1 94 ? -7.019 9.969 17.278 1.00 76.38 94 LEU A O 1
ATOM 738 N N . ASN A 1 95 ? -8.181 10.134 15.364 1.00 68.81 95 ASN A N 1
ATOM 739 C CA . ASN A 1 95 ? -9.388 10.676 15.987 1.00 68.81 95 ASN A CA 1
ATOM 740 C C . ASN A 1 95 ? -10.654 10.282 15.184 1.00 68.81 95 ASN A C 1
ATOM 742 O O . ASN A 1 95 ? -10.838 10.801 14.081 1.00 68.81 95 ASN A O 1
ATOM 746 N N . PRO A 1 96 ? -11.505 9.359 15.682 1.00 70.38 96 PRO A N 1
ATOM 747 C CA . PRO A 1 96 ? -11.273 8.515 16.860 1.00 70.38 96 PRO A CA 1
ATOM 748 C C . PRO A 1 96 ? -10.011 7.656 16.684 1.00 70.38 96 PRO A C 1
ATOM 750 O O . PRO A 1 96 ? -9.642 7.318 15.557 1.00 70.38 96 PRO A O 1
ATOM 753 N N . TYR A 1 97 ? -9.352 7.294 17.788 1.00 78.00 97 TYR A N 1
ATOM 754 C CA . TYR A 1 97 ? -8.230 6.361 17.715 1.00 78.00 97 TYR A CA 1
ATOM 755 C C . TYR A 1 97 ? -8.730 4.988 17.253 1.00 78.00 97 TYR A C 1
ATOM 757 O O . TYR A 1 97 ? -9.588 4.386 17.898 1.00 78.00 97 TYR A O 1
ATOM 765 N N . HIS A 1 98 ? -8.216 4.499 16.127 1.00 81.19 98 HIS A N 1
ATOM 766 C CA . HIS A 1 98 ? -8.620 3.213 15.571 1.00 81.19 98 HIS A CA 1
ATOM 767 C C . HIS A 1 98 ? -7.484 2.587 14.766 1.00 81.19 98 HIS A C 1
ATOM 769 O O . HIS A 1 98 ? -6.934 3.222 13.865 1.00 81.19 98 HIS A O 1
ATOM 775 N N . LEU A 1 99 ? -7.171 1.324 15.054 1.00 87.25 99 LEU A N 1
ATOM 776 C CA . LEU A 1 99 ? -6.127 0.562 14.380 1.00 87.25 99 LEU A CA 1
ATOM 777 C C . LEU A 1 99 ? -6.752 -0.602 13.609 1.00 87.25 99 LEU A C 1
ATOM 779 O O . LEU A 1 99 ? -7.328 -1.509 14.204 1.00 87.25 99 LEU A O 1
ATOM 783 N N . PHE A 1 100 ? -6.617 -0.577 12.288 1.00 90.88 100 PHE A N 1
ATOM 784 C CA . PHE A 1 100 ? -6.970 -1.683 11.406 1.00 90.88 100 PHE A CA 1
ATOM 785 C C . PHE A 1 100 ? -5.698 -2.373 10.919 1.00 90.88 100 PHE A C 1
ATOM 787 O O . PHE A 1 100 ? -4.741 -1.705 10.526 1.00 90.88 100 PHE A O 1
ATOM 794 N N . ILE A 1 101 ? -5.699 -3.704 10.939 1.00 93.62 101 ILE A N 1
ATOM 795 C CA . ILE A 1 101 ? -4.603 -4.544 10.456 1.00 93.62 101 ILE A CA 1
ATOM 796 C C . ILE A 1 101 ? -5.205 -5.613 9.548 1.00 93.62 101 ILE A C 1
ATOM 798 O O . ILE A 1 101 ? -6.136 -6.314 9.946 1.00 93.62 101 ILE A O 1
ATOM 802 N N . GLU A 1 102 ? -4.662 -5.759 8.344 1.00 95.19 102 GLU A N 1
ATOM 803 C CA . GLU A 1 102 ? -5.011 -6.836 7.422 1.00 95.19 102 GLU A CA 1
ATOM 804 C C . GLU A 1 102 ? -3.757 -7.519 6.888 1.00 95.19 102 GLU A C 1
ATOM 806 O O . GLU A 1 102 ? -2.871 -6.872 6.335 1.00 95.19 102 GLU A O 1
ATOM 811 N N . ARG A 1 103 ? -3.709 -8.848 7.006 1.00 96.62 103 ARG A N 1
ATOM 812 C CA . ARG A 1 103 ? -2.683 -9.655 6.352 1.00 96.62 103 ARG A CA 1
ATOM 813 C C . ARG A 1 103 ? -3.007 -9.802 4.872 1.00 96.62 103 ARG A C 1
ATOM 815 O O . ARG A 1 103 ? -4.016 -10.412 4.517 1.00 96.62 103 ARG A O 1
ATOM 822 N N . ILE A 1 104 ? -2.134 -9.271 4.027 1.00 96.44 104 ILE A N 1
ATOM 823 C CA . ILE A 1 104 ? -2.189 -9.418 2.574 1.00 96.44 104 ILE A CA 1
ATOM 824 C C . ILE A 1 104 ? -1.238 -10.546 2.188 1.00 96.44 104 ILE A C 1
ATOM 826 O O . ILE A 1 104 ? -0.090 -10.562 2.625 1.00 96.44 104 ILE A O 1
ATOM 830 N N . TYR A 1 105 ? -1.714 -11.473 1.361 1.00 96.88 105 TYR A N 1
ATOM 831 C CA . TYR A 1 105 ? -0.912 -12.566 0.813 1.00 96.88 105 TYR A CA 1
ATOM 832 C C . TYR A 1 105 ? -0.386 -12.213 -0.579 1.00 96.88 105 TYR A C 1
ATOM 834 O O . TYR A 1 105 ? -1.046 -11.505 -1.346 1.00 96.88 105 TYR A O 1
ATOM 842 N N . ARG A 1 106 ? 0.798 -12.728 -0.912 1.00 95.69 106 ARG A N 1
ATOM 843 C CA . ARG A 1 106 ? 1.418 -12.601 -2.233 1.00 95.69 106 ARG A CA 1
ATOM 844 C C . ARG A 1 106 ? 0.522 -13.232 -3.304 1.00 95.69 106 ARG A C 1
ATOM 846 O O . ARG A 1 106 ? 0.104 -14.379 -3.176 1.00 95.69 106 ARG A O 1
ATOM 853 N N . ASN A 1 107 ? 0.243 -12.479 -4.363 1.00 95.88 107 ASN A N 1
ATOM 854 C CA . ASN A 1 107 ? -0.545 -12.908 -5.514 1.00 95.88 107 ASN A CA 1
ATOM 855 C C . ASN A 1 107 ? 0.377 -12.996 -6.743 1.00 95.88 107 ASN A C 1
ATOM 857 O O . ASN A 1 107 ? 0.799 -11.974 -7.291 1.00 95.88 107 ASN A O 1
ATOM 861 N N . GLU A 1 108 ? 0.719 -14.223 -7.146 1.00 94.62 108 GLU A N 1
ATOM 862 C CA . GLU A 1 108 ? 1.645 -14.476 -8.257 1.00 94.62 108 GLU A CA 1
ATOM 863 C C . GLU A 1 108 ? 1.037 -14.116 -9.622 1.00 94.62 108 GLU A C 1
ATOM 865 O O . GLU A 1 108 ? 1.731 -13.552 -10.466 1.00 94.62 108 GLU A O 1
ATOM 870 N N . ASP A 1 109 ? -0.266 -14.338 -9.826 1.00 95.75 109 ASP A N 1
ATOM 871 C CA . ASP A 1 109 ? -0.961 -13.974 -11.069 1.00 95.75 109 ASP A CA 1
ATOM 872 C C . ASP A 1 109 ? -0.919 -12.460 -11.312 1.00 95.75 109 ASP A C 1
ATOM 874 O O . ASP A 1 109 ? -0.611 -11.992 -12.412 1.00 95.75 109 ASP A O 1
ATOM 878 N N . LEU A 1 110 ? -1.159 -11.673 -10.261 1.00 94.94 110 LEU A N 1
ATOM 879 C CA . LEU A 1 110 ? -1.064 -10.220 -10.325 1.00 94.94 110 LEU A CA 1
ATOM 880 C C . LEU A 1 110 ? 0.379 -9.759 -10.561 1.00 94.94 110 LEU A C 1
ATOM 882 O O . LEU A 1 110 ? 0.603 -8.839 -11.348 1.00 94.94 110 LEU A O 1
ATOM 886 N N . TRP A 1 111 ? 1.365 -10.416 -9.944 1.00 94.56 111 TRP A N 1
ATOM 887 C CA . TRP A 1 111 ? 2.778 -10.133 -10.196 1.00 94.56 111 TRP A CA 1
ATOM 888 C C . TRP A 1 111 ? 3.171 -10.380 -11.656 1.00 94.56 111 TRP A C 1
ATOM 890 O O . TRP A 1 111 ? 3.817 -9.526 -12.265 1.00 94.56 111 TRP A O 1
ATOM 900 N N . ASN A 1 112 ? 2.704 -11.479 -12.253 1.00 95.19 112 ASN A N 1
ATOM 901 C CA . ASN A 1 112 ? 2.924 -11.796 -13.666 1.00 95.19 112 ASN A CA 1
ATOM 902 C C . ASN A 1 112 ? 2.328 -10.731 -14.613 1.00 95.19 112 ASN A C 1
ATOM 904 O O . ASN A 1 112 ? 2.860 -10.508 -15.700 1.00 95.19 112 ASN A O 1
ATOM 908 N N . ILE A 1 113 ? 1.276 -10.018 -14.191 1.00 95.50 113 ILE A N 1
ATOM 909 C CA . ILE A 1 113 ? 0.678 -8.884 -14.922 1.00 95.50 113 ILE A CA 1
ATOM 910 C C . ILE A 1 113 ? 1.421 -7.559 -14.654 1.00 95.50 113 ILE A C 1
ATOM 912 O O . ILE A 1 113 ? 1.489 -6.693 -15.533 1.00 95.50 113 ILE A O 1
ATOM 916 N N . MET A 1 114 ? 1.957 -7.366 -13.446 1.00 94.69 114 MET A N 1
ATOM 917 C CA . MET A 1 114 ? 2.676 -6.151 -13.039 1.00 94.69 114 MET A CA 1
ATOM 918 C C . MET A 1 114 ? 4.101 -6.089 -13.593 1.00 94.69 114 MET A C 1
ATOM 920 O O . MET A 1 114 ? 4.517 -5.044 -14.093 1.00 94.69 114 MET A O 1
ATOM 924 N N . LEU A 1 115 ? 4.856 -7.186 -13.498 1.00 94.94 115 LEU A N 1
ATOM 925 C CA . LEU A 1 115 ? 6.287 -7.222 -13.796 1.00 94.94 115 LEU A CA 1
ATOM 926 C C . LEU A 1 115 ? 6.632 -6.776 -15.232 1.00 94.94 115 LEU A C 1
ATOM 928 O O . LEU A 1 115 ? 7.581 -6.003 -15.365 1.00 94.94 115 LEU A O 1
ATOM 932 N N . PRO A 1 116 ? 5.897 -7.166 -16.298 1.00 96.62 116 PRO A N 1
ATOM 933 C CA . PRO A 1 116 ? 6.152 -6.655 -17.645 1.00 96.62 116 PRO A CA 1
ATOM 934 C C . PRO A 1 116 ? 6.007 -5.131 -17.713 1.00 96.62 116 PRO A C 1
ATOM 936 O O . PRO A 1 116 ? 6.938 -4.448 -18.117 1.00 96.62 116 PRO A O 1
ATOM 939 N N . LYS A 1 117 ? 4.909 -4.580 -17.178 1.00 95.62 117 LYS A N 1
ATOM 940 C CA . LYS A 1 117 ? 4.646 -3.128 -17.166 1.00 95.62 117 LYS A CA 1
ATOM 941 C C . LYS A 1 117 ? 5.710 -2.348 -16.390 1.00 95.62 117 LYS A C 1
ATOM 943 O O . LYS A 1 117 ? 6.074 -1.244 -16.784 1.00 95.62 117 LYS A O 1
ATOM 948 N N . LEU A 1 118 ? 6.207 -2.919 -15.289 1.00 94.38 118 LEU A N 1
ATOM 949 C CA . LEU A 1 118 ? 7.292 -2.342 -14.492 1.00 94.38 118 LEU A CA 1
ATOM 950 C C . LEU A 1 118 ? 8.635 -2.382 -15.235 1.00 94.38 118 LEU A C 1
ATOM 952 O O . LEU A 1 118 ? 9.370 -1.399 -15.184 1.00 94.38 118 LEU A O 1
ATOM 956 N N . LYS A 1 119 ? 8.942 -3.473 -15.952 1.00 95.06 119 LYS A N 1
ATOM 957 C CA . LYS A 1 119 ? 10.128 -3.573 -16.821 1.00 95.06 119 LYS A CA 1
ATOM 958 C C . LYS A 1 119 ? 10.060 -2.588 -17.983 1.00 95.06 119 LYS A C 1
ATOM 960 O O . LYS A 1 119 ? 11.040 -1.891 -18.230 1.00 95.06 119 LYS A O 1
ATOM 965 N N . ASP A 1 120 ? 8.913 -2.489 -18.648 1.00 96.44 120 ASP A N 1
ATOM 966 C CA . ASP A 1 120 ? 8.698 -1.553 -19.750 1.00 96.44 120 ASP A CA 1
ATOM 967 C C . ASP A 1 120 ? 8.897 -0.116 -19.258 1.00 96.44 120 ASP A C 1
ATOM 969 O O . ASP A 1 120 ? 9.766 0.586 -19.764 1.00 96.44 120 ASP A O 1
ATOM 973 N N . PHE A 1 121 ? 8.201 0.288 -18.187 1.00 94.19 121 PHE A N 1
ATOM 974 C CA . PHE A 1 121 ? 8.388 1.599 -17.558 1.00 94.19 121 PHE A CA 1
ATOM 975 C C . PHE A 1 121 ? 9.845 1.855 -17.144 1.00 94.19 121 PHE A C 1
ATOM 977 O O . PHE A 1 121 ? 10.362 2.958 -17.354 1.00 94.19 121 PHE A O 1
ATOM 984 N N . TYR A 1 122 ? 10.524 0.846 -16.587 1.00 92.25 122 TYR A N 1
ATOM 985 C CA . TYR A 1 122 ? 11.939 0.944 -16.251 1.00 92.25 122 TYR A CA 1
ATOM 986 C C . TYR A 1 122 ? 12.777 1.250 -17.496 1.00 92.25 122 TYR A C 1
ATOM 988 O O . TYR A 1 122 ? 13.492 2.243 -17.496 1.00 92.25 122 TYR A O 1
ATOM 996 N N . HIS A 1 123 ? 12.664 0.475 -18.575 1.00 90.88 123 HIS A N 1
ATOM 997 C CA . HIS A 1 123 ? 13.509 0.645 -19.760 1.00 90.88 123 HIS A CA 1
ATOM 998 C C . HIS A 1 123 ? 13.133 1.845 -20.646 1.00 90.88 123 HIS A C 1
ATOM 1000 O O . HIS A 1 123 ? 14.032 2.479 -21.199 1.00 90.88 123 HIS A O 1
ATOM 1006 N N . THR A 1 124 ? 11.848 2.183 -20.794 1.00 90.31 124 THR A N 1
ATOM 1007 C CA . THR A 1 124 ? 11.398 3.260 -21.698 1.00 90.31 124 THR A CA 1
ATOM 1008 C C . THR A 1 124 ? 11.400 4.641 -21.059 1.00 90.31 124 THR A C 1
ATOM 1010 O O . THR A 1 124 ? 11.524 5.637 -21.772 1.00 90.31 124 THR A O 1
ATOM 1013 N N . SER A 1 125 ? 11.213 4.711 -19.738 1.00 88.25 125 SER A N 1
ATOM 1014 C CA . SER A 1 125 ? 10.870 5.961 -19.049 1.00 88.25 125 SER A CA 1
ATOM 1015 C C . SER A 1 125 ? 11.825 6.288 -17.909 1.00 88.25 125 SER A C 1
ATOM 1017 O O . SER A 1 125 ? 12.317 7.410 -17.855 1.00 88.25 125 SER A O 1
ATOM 1019 N N . LEU A 1 126 ? 12.124 5.335 -17.019 1.00 87.44 126 LEU A N 1
ATOM 1020 C CA . LEU A 1 126 ? 12.989 5.605 -15.867 1.00 87.44 126 LEU A CA 1
ATOM 1021 C C . LEU A 1 126 ? 14.479 5.574 -16.240 1.00 87.44 126 LEU A C 1
ATOM 1023 O O . LEU A 1 126 ? 15.193 6.535 -15.974 1.00 87.44 126 LEU A O 1
ATOM 1027 N N . LEU A 1 127 ? 14.939 4.502 -16.890 1.00 85.88 127 LEU A N 1
ATOM 1028 C CA . LEU A 1 127 ? 16.333 4.269 -17.276 1.00 85.88 127 LEU A CA 1
ATOM 1029 C C . LEU A 1 127 ? 16.920 5.364 -18.180 1.00 85.88 127 LEU A C 1
ATOM 1031 O O . LEU A 1 127 ? 18.097 5.664 -18.019 1.00 85.88 127 LEU A O 1
ATOM 1035 N N . PRO A 1 128 ? 16.167 6.022 -19.081 1.00 84.62 128 PRO A N 1
ATOM 1036 C CA . PRO A 1 128 ? 16.694 7.175 -19.799 1.00 84.62 128 PRO A CA 1
ATOM 1037 C C . PRO A 1 128 ? 17.066 8.383 -18.917 1.00 84.62 128 PRO A C 1
ATOM 1039 O O . PRO A 1 128 ? 17.947 9.133 -19.320 1.00 84.62 128 PRO A O 1
ATOM 1042 N N . GLU A 1 129 ? 16.507 8.590 -17.715 1.00 83.12 129 GLU A N 1
ATOM 1043 C CA . GLU A 1 129 ? 16.591 9.896 -17.022 1.00 83.12 129 GLU A CA 1
ATOM 1044 C C . GLU A 1 129 ? 17.656 10.112 -15.922 1.00 83.12 129 GLU A C 1
ATOM 1046 O O . GLU A 1 129 ? 17.983 11.258 -15.643 1.00 83.12 129 GLU A O 1
ATOM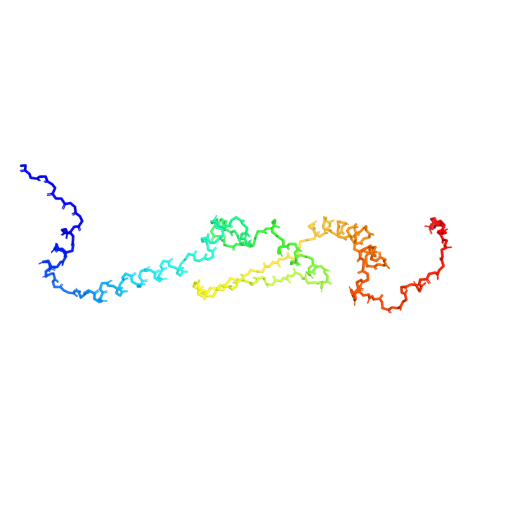 1051 N N . LEU A 1 130 ? 18.304 9.175 -15.227 1.00 81.00 130 LEU A N 1
ATOM 1052 C CA . LEU A 1 130 ? 18.324 7.705 -15.219 1.00 81.00 130 LEU A CA 1
ATOM 1053 C C . LEU A 1 130 ? 19.537 7.200 -16.049 1.00 81.00 130 LEU A C 1
ATOM 1055 O O . LEU A 1 130 ? 20.216 6.244 -15.679 1.00 81.00 130 LEU A O 1
ATOM 1059 N N . ALA A 1 131 ? 19.870 7.939 -17.120 1.00 81.50 131 ALA A N 1
ATOM 1060 C CA . ALA A 1 131 ? 21.134 7.862 -17.863 1.00 81.50 131 ALA A CA 1
ATOM 1061 C C . ALA A 1 131 ? 21.534 9.229 -18.465 1.00 81.50 131 ALA A C 1
ATOM 1063 O O . ALA A 1 131 ? 22.695 9.643 -18.400 1.00 81.50 131 ALA A O 1
ATOM 1064 N N . SER A 1 132 ? 20.568 9.964 -19.021 1.00 75.12 132 SER A N 1
ATOM 1065 C CA . SER A 1 132 ? 20.723 11.289 -19.627 1.00 75.12 132 SER A CA 1
ATOM 1066 C C . SER A 1 132 ? 19.464 12.144 -19.372 1.00 75.12 132 SER A C 1
ATOM 1068 O O . SER A 1 132 ? 18.551 12.144 -20.196 1.00 75.12 132 SER A O 1
ATOM 1070 N N . PRO A 1 133 ? 19.399 12.867 -18.233 1.00 72.94 133 PRO A N 1
ATOM 1071 C CA . PRO A 1 133 ? 18.238 13.682 -17.878 1.00 72.94 133 PRO A CA 1
ATOM 1072 C C . PRO A 1 133 ? 17.939 14.735 -18.950 1.00 72.94 133 PRO A C 1
ATOM 1074 O O . PRO A 1 133 ? 18.843 15.483 -19.339 1.00 72.94 133 PRO A O 1
ATOM 1077 N N . ARG A 1 134 ? 16.681 14.823 -19.398 1.00 67.19 134 ARG A N 1
ATOM 1078 C CA . ARG A 1 134 ? 16.276 15.763 -20.463 1.00 67.19 134 ARG A CA 1
ATOM 1079 C C . ARG A 1 134 ? 16.183 17.217 -19.997 1.00 67.19 134 ARG A C 1
ATOM 1081 O O . ARG A 1 134 ? 16.667 18.108 -20.690 1.00 67.19 134 ARG A O 1
ATOM 1088 N N . GLU A 1 135 ? 15.629 17.449 -18.810 1.00 64.00 135 GLU A N 1
ATOM 1089 C CA . GLU A 1 135 ? 15.457 18.787 -18.234 1.00 64.00 135 GLU A CA 1
ATOM 1090 C C . GLU A 1 135 ? 16.527 19.071 -17.164 1.00 64.00 135 GLU A C 1
ATOM 1092 O O . GLU A 1 135 ? 16.484 18.536 -16.060 1.00 64.00 135 GLU A O 1
ATOM 1097 N N . GLY A 1 136 ? 17.503 19.919 -17.511 1.00 58.56 136 GLY A N 1
ATOM 1098 C CA . GLY A 1 136 ? 18.374 20.676 -16.595 1.00 58.56 136 GLY A CA 1
ATOM 1099 C C . GLY A 1 136 ? 19.005 19.961 -15.382 1.00 58.56 136 GLY A C 1
ATOM 1100 O O . GLY A 1 136 ? 18.456 20.013 -14.290 1.00 58.56 136 GLY A O 1
ATOM 1101 N N . LYS A 1 137 ? 20.242 19.446 -15.536 1.00 59.19 137 LYS A N 1
ATOM 1102 C CA . LYS A 1 137 ? 21.196 19.060 -14.456 1.00 59.19 137 LYS A CA 1
ATOM 1103 C C . LYS A 1 137 ? 20.551 18.602 -13.128 1.00 59.19 137 LYS A C 1
ATOM 1105 O O . LYS A 1 137 ? 20.717 19.252 -12.094 1.00 59.19 137 LYS A O 1
ATOM 1110 N N . SER A 1 138 ? 19.895 17.445 -13.130 1.00 54.81 138 SER A N 1
ATOM 1111 C CA . SER A 1 138 ? 19.433 16.809 -11.893 1.00 54.81 138 SER A CA 1
ATOM 1112 C C . SER A 1 138 ? 20.621 16.449 -10.971 1.00 54.81 138 SER A C 1
ATOM 1114 O O . SER A 1 138 ? 21.565 15.788 -11.416 1.00 54.81 138 SER A O 1
ATOM 1116 N N . PRO A 1 139 ? 20.614 16.861 -9.684 1.00 53.34 139 PRO A N 1
ATOM 1117 C CA . PRO A 1 139 ? 21.705 16.592 -8.739 1.00 53.34 139 PRO A CA 1
ATOM 1118 C C . PRO A 1 139 ? 21.645 15.191 -8.087 1.00 53.34 139 PRO A C 1
ATOM 1120 O O . PRO A 1 139 ? 22.375 14.926 -7.136 1.00 53.34 139 PRO A O 1
ATOM 1123 N N . GLY A 1 140 ? 20.794 14.287 -8.585 1.00 53.84 140 GLY A N 1
ATOM 1124 C CA . GLY A 1 140 ? 20.636 12.895 -8.139 1.00 53.84 140 GLY A CA 1
ATOM 1125 C C . GLY A 1 140 ? 19.360 12.267 -8.728 1.00 53.84 140 GLY A C 1
ATOM 1126 O O . GLY A 1 140 ? 18.525 12.994 -9.260 1.00 53.84 140 GLY A O 1
ATOM 1127 N N . ILE A 1 141 ? 19.149 10.948 -8.695 1.00 54.69 141 ILE A N 1
ATOM 1128 C CA . ILE A 1 141 ? 20.034 9.860 -8.233 1.00 54.69 141 ILE A CA 1
ATOM 1129 C C . ILE A 1 141 ? 20.785 9.247 -9.428 1.00 54.69 141 ILE A C 1
ATOM 1131 O O . ILE A 1 141 ? 20.221 9.071 -10.507 1.00 54.69 141 ILE A O 1
ATOM 1135 N N . ARG A 1 142 ? 22.064 8.908 -9.216 1.00 62.16 142 ARG A N 1
ATOM 1136 C CA . ARG A 1 142 ? 22.895 8.106 -10.127 1.00 62.16 142 ARG A CA 1
ATOM 1137 C C . ARG A 1 142 ? 23.514 6.943 -9.356 1.00 62.16 142 ARG A C 1
ATOM 1139 O O . ARG A 1 142 ? 23.954 7.153 -8.232 1.00 62.16 142 ARG A O 1
ATOM 1146 N N . GLU A 1 143 ? 23.638 5.776 -9.981 1.00 57.78 143 GLU A N 1
ATOM 1147 C CA . GLU A 1 143 ? 24.341 4.607 -9.423 1.00 57.78 143 GLU A CA 1
ATOM 1148 C C . GLU A 1 143 ? 25.313 3.986 -10.449 1.00 57.78 143 GLU A C 1
ATOM 1150 O O . GLU A 1 143 ? 25.228 4.288 -11.643 1.00 57.78 143 GLU A O 1
ATOM 1155 N N . PRO A 1 144 ? 26.270 3.138 -10.031 1.00 53.72 144 PRO A N 1
ATOM 1156 C CA . PRO A 1 144 ? 27.278 3.448 -9.023 1.00 53.72 144 PRO A CA 1
ATOM 1157 C C . PRO A 1 144 ? 28.669 3.232 -9.651 1.00 53.72 144 PRO A C 1
ATOM 1159 O O . PRO A 1 144 ? 29.454 2.392 -9.221 1.00 53.72 144 PRO A O 1
ATOM 1162 N N . GLY A 1 145 ? 28.946 3.948 -10.744 1.00 52.56 145 GLY A N 1
ATOM 1163 C CA . GLY A 1 145 ? 30.154 3.745 -11.546 1.00 52.56 145 GLY A CA 1
ATOM 1164 C C . GLY A 1 145 ? 30.464 4.930 -12.453 1.00 52.56 145 GLY A C 1
ATOM 1165 O O . GLY A 1 145 ? 31.024 5.928 -12.009 1.00 52.56 145 GLY A O 1
ATOM 1166 N N . VAL A 1 146 ? 30.115 4.825 -13.738 1.00 54.62 146 VAL A N 1
ATOM 1167 C CA . VAL A 1 146 ? 30.461 5.828 -14.754 1.00 54.62 146 VAL A CA 1
ATOM 1168 C C . VAL A 1 146 ? 29.286 6.038 -15.702 1.00 54.62 146 VAL A C 1
ATOM 1170 O O . VAL A 1 146 ? 29.028 5.229 -16.586 1.00 54.62 146 VAL A O 1
ATOM 1173 N N . TRP A 1 147 ? 28.589 7.161 -15.556 1.00 53.41 147 TRP A N 1
ATOM 1174 C 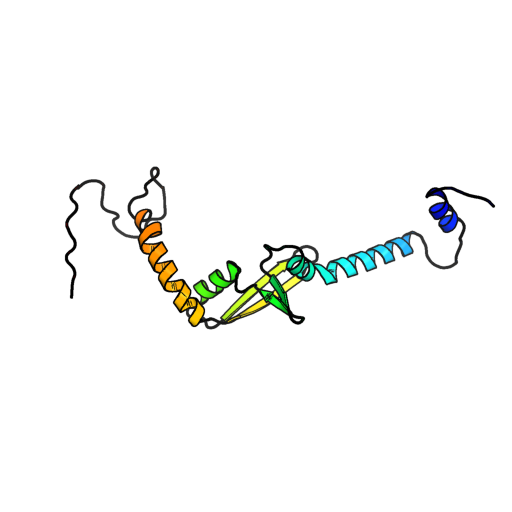CA . TRP A 1 147 ? 27.665 7.641 -16.583 1.00 53.41 147 TRP A CA 1
ATOM 1175 C C . TRP A 1 147 ? 28.499 8.499 -17.528 1.00 53.41 147 TRP A C 1
ATOM 1177 O O . TRP A 1 147 ? 28.760 9.657 -17.196 1.00 53.41 147 TRP A O 1
ATOM 1187 N N . CYS A 1 148 ? 29.002 7.878 -18.605 1.00 48.12 148 CYS A N 1
ATOM 1188 C CA . CYS A 1 148 ? 30.101 8.368 -19.447 1.00 48.12 148 CYS A CA 1
ATOM 1189 C C . CYS A 1 148 ? 30.203 9.895 -19.530 1.00 48.12 148 CYS A C 1
ATOM 1191 O O . CYS A 1 148 ? 29.261 10.581 -19.933 1.00 48.12 148 CYS A O 1
ATOM 1193 N N . SER A 1 149 ? 31.388 10.399 -19.170 1.00 44.78 149 SER A N 1
ATOM 1194 C CA . SER A 1 149 ? 31.770 11.805 -19.287 1.00 44.78 149 SER A CA 1
ATOM 1195 C C . SER A 1 149 ? 31.325 12.382 -20.628 1.00 44.78 149 SER A C 1
ATOM 1197 O O . SER A 1 149 ? 31.538 11.765 -21.671 1.00 44.78 149 SER A O 1
ATOM 1199 N N . ALA A 1 150 ? 30.708 13.565 -20.600 1.00 47.47 150 ALA A N 1
ATOM 1200 C CA . ALA A 1 150 ? 30.184 14.200 -21.800 1.00 47.47 150 ALA A CA 1
ATOM 1201 C C . ALA A 1 150 ? 31.270 14.342 -22.889 1.00 47.47 150 ALA A C 1
ATOM 1203 O O . ALA A 1 150 ? 32.406 14.722 -22.608 1.00 47.47 150 ALA A O 1
ATOM 1204 N N . SER A 1 151 ? 30.877 14.078 -24.140 1.00 45.34 151 SER A N 1
ATOM 1205 C CA . SER A 1 151 ? 31.744 13.736 -25.283 1.00 45.34 151 SER A CA 1
ATOM 1206 C C . SER A 1 151 ? 32.372 12.332 -25.151 1.00 45.34 151 SER A C 1
ATOM 1208 O O . SER A 1 151 ? 33.167 12.043 -24.272 1.00 45.34 151 SER A O 1
ATOM 1210 N N . THR A 1 152 ? 32.013 11.384 -26.014 1.00 38.00 152 THR A N 1
ATOM 1211 C CA . THR A 1 152 ? 32.142 11.536 -27.470 1.00 38.00 152 THR A CA 1
ATOM 1212 C C . THR A 1 152 ? 30.883 11.117 -28.231 1.00 38.00 152 THR A C 1
ATOM 1214 O O . THR A 1 152 ? 30.337 10.039 -28.027 1.00 38.00 152 THR A O 1
ATOM 1217 N N . ARG A 1 153 ? 30.436 11.968 -29.166 1.00 45.59 153 ARG A N 1
ATOM 1218 C CA . ARG A 1 153 ? 29.350 11.638 -30.102 1.00 45.59 153 ARG A CA 1
ATOM 1219 C C . ARG A 1 153 ? 29.807 10.561 -31.089 1.00 45.59 153 ARG A C 1
ATOM 1221 O O . ARG A 1 153 ? 30.638 10.861 -31.943 1.00 45.59 153 ARG A O 1
ATOM 1228 N N . LYS A 1 154 ? 29.176 9.387 -31.045 1.00 36.59 154 LYS A N 1
ATOM 1229 C CA . LYS A 1 154 ? 28.724 8.608 -32.215 1.00 36.59 154 LYS A CA 1
ATOM 1230 C C . LYS A 1 154 ? 27.851 7.454 -31.729 1.00 36.59 154 LYS A C 1
ATOM 1232 O O . LYS A 1 154 ? 28.274 6.668 -30.892 1.00 36.59 154 LYS A O 1
ATOM 1237 N N . TRP A 1 155 ? 26.633 7.378 -32.254 1.00 38.59 155 TRP A N 1
ATOM 1238 C CA . TRP A 1 155 ? 25.798 6.192 -32.126 1.00 38.59 155 TRP A CA 1
ATOM 1239 C C . TRP A 1 155 ? 26.482 5.056 -32.899 1.00 38.59 155 TRP A C 1
ATOM 1241 O O . TRP A 1 155 ? 26.885 5.244 -34.046 1.00 38.59 155 TRP A O 1
ATOM 1251 N N . ALA A 1 156 ? 26.647 3.904 -32.259 1.00 39.50 156 ALA A N 1
ATOM 1252 C CA . ALA A 1 156 ? 27.067 2.673 -32.909 1.00 39.50 156 ALA A CA 1
ATOM 1253 C C . ALA A 1 156 ? 25.914 1.677 -32.786 1.00 39.50 156 ALA A C 1
ATOM 1255 O O . ALA A 1 156 ? 25.323 1.537 -31.716 1.00 39.50 156 ALA A O 1
ATOM 1256 N N . VAL A 1 157 ? 25.562 1.050 -33.906 1.00 47.75 157 VAL A N 1
ATOM 1257 C CA . VAL A 1 157 ? 24.467 0.079 -33.998 1.00 47.75 157 VAL A CA 1
ATOM 1258 C C . VAL A 1 157 ? 24.790 -1.127 -33.116 1.00 47.75 157 VAL A C 1
ATOM 1260 O O . VAL A 1 157 ? 25.898 -1.655 -33.187 1.00 47.75 157 VAL A O 1
ATOM 1263 N N . ILE A 1 158 ? 23.825 -1.561 -32.306 1.00 42.16 158 ILE A N 1
ATOM 1264 C CA . ILE A 1 158 ? 23.906 -2.812 -31.546 1.00 42.16 158 ILE A CA 1
ATOM 1265 C C . ILE A 1 158 ? 23.443 -3.939 -32.484 1.00 42.16 158 ILE A C 1
ATOM 1267 O O . ILE A 1 158 ? 22.286 -3.896 -32.906 1.00 42.16 158 ILE A O 1
ATOM 1271 N N . PRO A 1 159 ? 24.291 -4.917 -32.851 1.00 40.09 159 PRO A N 1
ATOM 1272 C CA . PRO A 1 159 ? 23.821 -6.140 -33.487 1.00 40.09 159 PRO A CA 1
ATOM 1273 C C . PRO A 1 159 ? 23.198 -7.069 -32.436 1.00 40.09 159 PRO A C 1
ATOM 1275 O O . PRO A 1 159 ? 23.633 -7.102 -31.284 1.00 40.09 159 PRO A O 1
ATOM 1278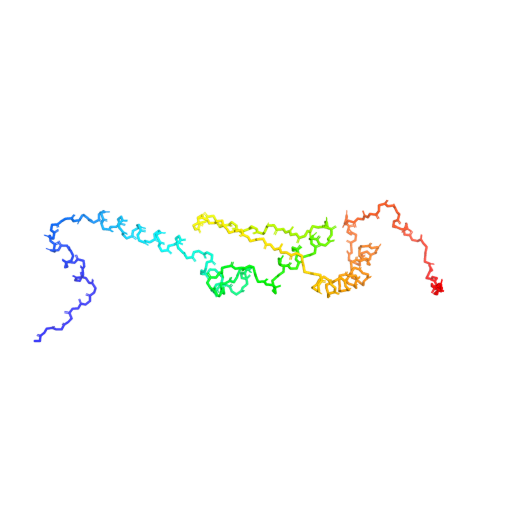 N N . GLU A 1 160 ? 22.185 -7.830 -32.840 1.00 44.47 160 GLU A N 1
ATOM 1279 C CA . GLU A 1 160 ? 21.574 -8.872 -32.010 1.00 44.47 160 GLU A CA 1
ATOM 1280 C C . GLU A 1 160 ? 22.593 -9.978 -31.687 1.00 44.47 160 GLU A C 1
ATOM 1282 O O . GLU A 1 160 ? 23.384 -10.373 -32.547 1.00 44.47 160 GLU A O 1
ATOM 1287 N N . CYS A 1 161 ? 22.549 -10.504 -30.460 1.00 32.84 161 CYS A N 1
ATOM 1288 C CA . CYS A 1 161 ? 23.282 -11.711 -30.078 1.00 32.84 161 CYS A CA 1
ATOM 1289 C C . CYS A 1 161 ? 22.311 -12.886 -29.938 1.00 32.84 161 CYS A C 1
ATOM 1291 O O . CYS A 1 161 ? 21.284 -12.764 -29.267 1.00 32.84 161 CYS A O 1
ATOM 1293 N N . ALA A 1 162 ? 22.680 -13.998 -30.576 1.00 34.62 162 ALA A N 1
ATOM 1294 C CA . ALA A 1 162 ? 22.085 -15.322 -30.403 1.00 34.62 162 ALA A CA 1
ATOM 1295 C C . ALA A 1 162 ? 22.594 -16.023 -29.128 1.00 34.62 162 ALA A C 1
ATOM 1297 O O . ALA A 1 162 ? 23.643 -15.584 -28.599 1.00 34.62 162 ALA A O 1
#

Secondary structure (DSSP, 8-state):
------THHHHHHHHH---TT--HHHHHHHHHHHHHHHHHTTHHHHHHHH-TT-SEEEETTEEEE-TTSHHHHHHHHHHHHHT-SEEEEEEEEETTEEEEEEEEEP-HHHHHHHHHHHHHHIIIIITTTTTS-SSS-------SS----S------PPPP--

InterPro domains:
  IPR011335 Restriction endonuclease type II-like [SSF52980] (68-125)
  IPR011604 PD-(D/E)XK endonuclease-like domain superfamily [G3DSA:3.90.320.10] (24-130)
  IPR051703 NF-kappa-B Signaling Regulator [PTHR46609] (51-133)

Radius of gyration: 30.49 Å; chains: 1; bounding box: 90×46×73 Å